Protein AF-A0A173XEU8-F1 (afdb_monomer)

Mean predicted aligned error: 5.67 Å

pLDDT: mean 90.61, std 9.76, range [37.31, 97.31]

Secondary structure (DSSP, 8-state):
-PPP---PPPTTT-HHHHHHHHHHHHHHHHHHHHHHHHHHHHHHHTT-SS--HHHHHHHHHHHHHHHH-TT----SS--HHHHHHHHHHTT-TTTTSS--HHHHHHHHHHHHHHHHHHHHHHHHHHH-STTSSSPPPPPPP--SS-------GGG----

Organism: NCBI:txid39488

Structure (mmCIF, N/CA/C/O backbone):
data_AF-A0A173XEU8-F1
#
_entry.id   AF-A0A173XEU8-F1
#
loop_
_atom_site.group_PDB
_atom_site.id
_atom_site.type_symbol
_atom_site.label_atom_id
_atom_site.label_alt_id
_atom_site.label_comp_id
_atom_site.label_asym_id
_atom_site.label_entity_id
_atom_site.label_seq_id
_atom_site.pdbx_PDB_ins_code
_atom_site.Cartn_x
_atom_site.Cartn_y
_atom_site.Cartn_z
_atom_site.occupancy
_atom_site.B_iso_or_equiv
_atom_site.auth_seq_id
_atom_site.auth_comp_id
_atom_site.auth_asym_id
_atom_site.auth_atom_id
_atom_site.pdbx_PDB_model_num
ATOM 1 N N . MET A 1 1 ? 9.023 25.147 -19.115 1.00 51.53 1 MET A N 1
ATOM 2 C CA . MET A 1 1 ? 8.255 23.950 -18.691 1.00 51.53 1 MET A CA 1
ATOM 3 C C . MET A 1 1 ? 8.500 22.839 -19.704 1.00 51.53 1 MET A C 1
ATOM 5 O O . MET A 1 1 ? 8.317 23.092 -20.887 1.00 51.53 1 MET A O 1
ATOM 9 N N . LYS A 1 2 ? 8.957 21.647 -19.294 1.00 62.78 2 LYS A N 1
ATOM 10 C CA . LYS A 1 2 ? 9.065 20.509 -20.226 1.00 62.78 2 LYS A CA 1
ATOM 11 C C . LYS A 1 2 ? 7.649 20.019 -20.554 1.00 62.78 2 LYS A C 1
ATOM 13 O O . LYS A 1 2 ? 6.884 19.755 -19.630 1.00 62.78 2 LYS A O 1
ATOM 18 N N . LYS A 1 3 ? 7.286 19.943 -21.838 1.00 75.31 3 LYS A N 1
ATOM 19 C CA . LYS A 1 3 ? 6.000 19.370 -22.267 1.00 75.31 3 LYS A CA 1
ATOM 20 C C . LYS A 1 3 ? 6.028 17.862 -22.010 1.00 75.31 3 LYS A C 1
ATOM 22 O O . LYS A 1 3 ? 6.974 17.194 -22.417 1.00 75.31 3 LYS A O 1
ATOM 27 N N . ALA A 1 4 ? 5.016 17.341 -21.320 1.00 80.62 4 ALA A N 1
ATOM 28 C CA . ALA A 1 4 ? 4.831 15.901 -21.188 1.00 80.62 4 ALA A CA 1
ATOM 29 C C . ALA A 1 4 ? 4.334 15.350 -22.531 1.00 80.62 4 ALA A C 1
ATOM 31 O O . ALA A 1 4 ? 3.324 15.825 -23.048 1.00 80.62 4 ALA A O 1
ATOM 32 N N . VAL A 1 5 ? 5.051 14.380 -23.095 1.00 82.94 5 VAL A N 1
ATOM 33 C CA . VAL A 1 5 ? 4.671 13.717 -24.347 1.00 82.94 5 VAL A CA 1
ATOM 34 C C . VAL A 1 5 ? 4.150 12.323 -23.998 1.00 82.94 5 VAL A C 1
ATOM 36 O O . VAL A 1 5 ? 4.921 11.519 -23.469 1.00 82.94 5 VAL A O 1
ATOM 39 N N . PRO A 1 6 ? 2.860 12.019 -24.229 1.00 84.38 6 PRO A N 1
ATOM 40 C CA . PRO A 1 6 ? 2.360 10.661 -24.085 1.00 84.38 6 PRO A CA 1
ATOM 41 C C . PRO A 1 6 ? 2.927 9.798 -25.217 1.00 84.38 6 PRO A C 1
ATOM 43 O O . PRO A 1 6 ? 2.881 10.182 -26.383 1.00 84.38 6 PRO A O 1
ATOM 46 N N . MET A 1 7 ? 3.459 8.629 -24.871 1.00 85.19 7 MET A N 1
ATOM 47 C CA . MET A 1 7 ? 4.011 7.672 -25.828 1.00 85.19 7 MET A CA 1
ATOM 48 C C . MET A 1 7 ? 3.386 6.302 -25.583 1.00 85.19 7 MET A C 1
ATOM 50 O O . MET A 1 7 ? 3.310 5.847 -24.441 1.00 85.19 7 MET A O 1
ATOM 54 N N . ILE A 1 8 ? 2.946 5.652 -26.658 1.00 86.62 8 ILE A N 1
ATOM 55 C CA . ILE A 1 8 ? 2.489 4.263 -26.633 1.00 86.62 8 ILE A CA 1
ATOM 56 C C . ILE A 1 8 ? 3.679 3.388 -27.016 1.00 86.62 8 ILE A C 1
ATOM 58 O O . ILE A 1 8 ? 4.279 3.576 -28.072 1.00 86.62 8 ILE A O 1
ATOM 62 N N . LEU A 1 9 ? 4.022 2.446 -26.143 1.00 84.00 9 LEU A N 1
ATOM 63 C CA . LEU A 1 9 ? 5.085 1.475 -26.372 1.00 84.00 9 LEU A CA 1
ATOM 64 C C . LEU A 1 9 ? 4.450 0.133 -26.736 1.00 84.00 9 LEU A C 1
ATOM 66 O O . LEU A 1 9 ? 3.628 -0.378 -25.974 1.00 84.00 9 LEU A O 1
ATOM 70 N N . SER A 1 10 ? 4.841 -0.440 -27.872 1.00 87.75 10 SER A N 1
ATOM 71 C CA . SER A 1 10 ? 4.541 -1.830 -28.224 1.00 87.75 10 SER A CA 1
ATOM 72 C C . SER A 1 10 ? 5.772 -2.708 -28.022 1.00 87.75 10 SER A C 1
ATOM 74 O O . SER A 1 10 ? 6.909 -2.230 -28.073 1.00 87.75 10 SER A O 1
ATOM 76 N N . GLU A 1 11 ? 5.538 -3.998 -27.795 1.00 89.31 11 GLU A N 1
ATOM 77 C CA . GLU A 1 11 ? 6.608 -4.988 -27.683 1.00 89.31 11 GLU A CA 1
ATOM 78 C C . GLU A 1 11 ? 7.438 -5.071 -28.971 1.00 89.31 11 GLU A C 1
ATOM 80 O O . GLU A 1 11 ? 8.667 -5.091 -28.903 1.00 89.31 11 GLU A O 1
ATOM 85 N N . ASP A 1 12 ? 6.773 -5.005 -30.127 1.00 87.88 12 ASP A N 1
ATOM 86 C CA . ASP A 1 12 ? 7.401 -5.104 -31.449 1.00 87.88 12 ASP A CA 1
ATOM 87 C C . ASP A 1 12 ? 8.369 -3.951 -31.735 1.00 87.88 12 ASP A C 1
ATOM 89 O O . ASP A 1 12 ? 9.440 -4.156 -32.302 1.00 87.88 12 ASP A O 1
ATOM 93 N N . ASN A 1 13 ? 8.021 -2.734 -31.301 1.00 86.31 13 ASN A N 1
ATOM 94 C CA . ASN A 1 13 ? 8.808 -1.538 -31.604 1.00 86.31 13 ASN A CA 1
ATOM 95 C C . ASN A 1 13 ? 9.856 -1.229 -30.525 1.00 86.31 13 ASN A C 1
ATOM 97 O O . ASN A 1 13 ? 10.879 -0.615 -30.818 1.00 86.31 13 ASN A O 1
ATOM 101 N N . PHE A 1 14 ? 9.616 -1.629 -29.269 1.00 89.56 14 PHE A N 1
ATOM 102 C CA . PHE A 1 14 ? 10.450 -1.239 -28.126 1.00 89.56 14 PHE A CA 1
ATOM 103 C C . PHE A 1 14 ? 10.644 -2.376 -27.116 1.00 89.56 14 PHE A C 1
ATOM 105 O O . PHE A 1 14 ? 10.458 -2.183 -25.913 1.00 89.56 14 PHE A O 1
ATOM 112 N N . LYS A 1 15 ? 11.062 -3.558 -27.584 1.00 90.50 15 LYS A N 1
ATOM 113 C CA . LYS A 1 15 ? 11.158 -4.795 -26.785 1.00 90.50 15 LYS A CA 1
ATOM 114 C C . LYS A 1 15 ? 11.794 -4.629 -25.397 1.00 90.50 15 LYS A C 1
ATOM 116 O O . LYS A 1 15 ? 11.232 -5.092 -24.408 1.00 90.50 15 LYS A O 1
ATOM 121 N N . GLN A 1 16 ? 12.939 -3.948 -25.292 1.00 89.69 16 GLN A N 1
ATOM 122 C CA . GLN A 1 16 ? 13.634 -3.774 -24.005 1.00 89.69 16 GLN A CA 1
ATOM 123 C C . GLN A 1 16 ? 12.855 -2.880 -23.029 1.00 89.69 16 GLN A C 1
ATOM 125 O O . GLN A 1 16 ? 12.683 -3.230 -21.861 1.00 89.69 16 GLN A O 1
ATOM 130 N N . ILE A 1 17 ? 12.349 -1.741 -23.512 1.00 89.12 17 ILE A N 1
ATOM 131 C CA . ILE A 1 17 ? 11.582 -0.793 -22.692 1.00 89.12 17 ILE A CA 1
ATOM 132 C C . ILE A 1 17 ? 10.241 -1.418 -22.300 1.00 89.12 17 ILE A C 1
ATOM 134 O O . ILE A 1 17 ? 9.804 -1.281 -21.157 1.00 89.12 17 ILE A O 1
ATOM 138 N N . PHE A 1 18 ? 9.614 -2.155 -23.219 1.00 90.88 18 PHE A N 1
ATOM 139 C CA . PHE A 1 18 ? 8.390 -2.895 -22.955 1.00 90.88 18 PHE A CA 1
ATOM 140 C C . PHE A 1 18 ? 8.603 -3.958 -21.874 1.00 90.88 18 PHE A C 1
ATOM 142 O O . PHE A 1 18 ? 7.862 -3.968 -20.894 1.00 90.88 18 PHE A O 1
ATOM 149 N N . ALA A 1 19 ? 9.644 -4.790 -21.980 1.00 92.00 19 ALA A N 1
ATOM 150 C CA . ALA A 1 19 ? 9.965 -5.802 -20.971 1.00 92.00 19 ALA A CA 1
ATOM 151 C C . ALA A 1 19 ? 10.258 -5.179 -19.593 1.00 92.00 19 ALA A C 1
ATOM 153 O O . ALA A 1 19 ? 9.783 -5.675 -18.567 1.00 92.00 19 ALA A O 1
ATOM 154 N N . PHE A 1 20 ? 10.984 -4.057 -19.559 1.00 91.38 20 PHE A N 1
ATOM 155 C CA . PHE A 1 20 ? 11.209 -3.277 -18.340 1.00 91.38 20 PHE A CA 1
ATOM 156 C C . PHE A 1 20 ? 9.892 -2.773 -17.732 1.00 91.38 20 PHE A C 1
ATOM 158 O O . PHE A 1 20 ? 9.650 -2.950 -16.534 1.00 91.38 20 PHE A O 1
ATOM 165 N N . ALA A 1 21 ? 9.026 -2.162 -18.546 1.00 91.81 21 ALA A N 1
ATOM 166 C CA . ALA A 1 21 ? 7.748 -1.622 -18.099 1.00 91.81 21 ALA A CA 1
ATOM 167 C C . ALA A 1 21 ? 6.797 -2.727 -17.623 1.00 91.81 21 ALA A C 1
ATOM 169 O O . ALA A 1 21 ? 6.161 -2.586 -16.577 1.00 91.81 21 ALA A O 1
ATOM 170 N N . ASP A 1 22 ? 6.742 -3.847 -18.345 1.00 92.81 22 ASP A N 1
ATOM 171 C CA . ASP A 1 22 ? 5.951 -5.020 -17.992 1.00 92.81 22 ASP A CA 1
ATOM 172 C C . ASP A 1 22 ? 6.389 -5.577 -16.635 1.00 92.81 22 ASP A C 1
ATOM 174 O O . ASP A 1 22 ? 5.580 -5.612 -15.702 1.00 92.81 22 ASP A O 1
ATOM 178 N N . ARG A 1 23 ? 7.682 -5.889 -16.474 1.00 94.12 23 ARG A N 1
ATOM 179 C CA . ARG A 1 23 ? 8.238 -6.412 -15.220 1.00 94.12 23 ARG A CA 1
ATOM 180 C C . ARG A 1 23 ? 7.962 -5.478 -14.044 1.00 94.12 23 ARG A C 1
ATOM 182 O O . ARG A 1 23 ? 7.397 -5.908 -13.038 1.00 94.12 23 ARG A O 1
ATOM 189 N N . ASN A 1 24 ? 8.312 -4.198 -14.165 1.00 94.25 24 ASN A N 1
ATOM 190 C CA . ASN A 1 24 ? 8.148 -3.244 -13.068 1.00 94.25 24 ASN A CA 1
ATOM 191 C C . ASN A 1 24 ? 6.680 -2.975 -12.734 1.00 94.25 24 ASN A C 1
ATOM 193 O O . ASN A 1 24 ? 6.344 -2.826 -11.561 1.00 94.25 24 ASN A O 1
ATOM 197 N N . SER A 1 25 ? 5.781 -2.978 -13.721 1.00 94.69 25 SER A N 1
ATOM 198 C CA . SER A 1 25 ? 4.347 -2.800 -13.464 1.00 94.69 25 SER A CA 1
ATOM 199 C C . SER A 1 25 ? 3.738 -3.960 -12.665 1.00 94.69 25 SER A C 1
ATOM 201 O O . SER A 1 25 ? 2.867 -3.729 -11.819 1.00 94.69 25 SER A O 1
ATOM 203 N N . ARG A 1 26 ? 4.222 -5.194 -12.876 1.00 95.69 26 ARG A N 1
ATOM 204 C CA . ARG A 1 26 ? 3.826 -6.377 -12.094 1.00 95.69 26 ARG A CA 1
ATOM 205 C C . ARG A 1 26 ? 4.383 -6.313 -10.673 1.00 95.69 26 ARG A C 1
ATOM 207 O O . ARG A 1 26 ? 3.635 -6.499 -9.717 1.00 95.69 26 ARG A O 1
ATOM 214 N N . LEU A 1 27 ? 5.663 -5.970 -10.514 1.00 96.06 27 LEU A N 1
ATOM 215 C CA . LEU A 1 27 ? 6.272 -5.791 -9.189 1.00 96.06 27 LEU A CA 1
ATOM 216 C C . LEU A 1 27 ? 5.584 -4.667 -8.396 1.00 96.06 27 LEU A C 1
ATOM 218 O O . LEU A 1 27 ? 5.268 -4.827 -7.218 1.00 96.06 27 LEU A O 1
ATOM 222 N N . ALA A 1 28 ? 5.259 -3.554 -9.057 1.00 95.81 28 ALA A N 1
ATOM 223 C CA . ALA A 1 28 ? 4.528 -2.442 -8.458 1.00 95.81 28 ALA A CA 1
ATOM 224 C C . ALA A 1 28 ? 3.123 -2.848 -7.983 1.00 95.81 28 ALA A C 1
ATOM 226 O O . ALA A 1 28 ? 2.672 -2.381 -6.934 1.00 95.81 28 ALA A O 1
ATOM 227 N N . LYS A 1 29 ? 2.424 -3.729 -8.716 1.00 95.56 29 LYS A N 1
ATOM 228 C CA . LYS A 1 29 ? 1.146 -4.313 -8.271 1.00 95.56 29 LYS A CA 1
ATOM 229 C C . LYS A 1 29 ? 1.331 -5.092 -6.969 1.00 95.56 29 LYS A C 1
ATOM 231 O O . LYS A 1 29 ? 0.566 -4.867 -6.029 1.00 95.56 29 LYS A O 1
ATOM 236 N N . LEU A 1 30 ? 2.311 -5.995 -6.923 1.00 96.38 30 LEU A N 1
ATOM 237 C CA . LEU A 1 30 ? 2.571 -6.838 -5.752 1.00 96.38 30 LEU A CA 1
ATOM 238 C C . LEU A 1 30 ? 2.879 -5.981 -4.524 1.00 96.38 30 LEU A C 1
ATOM 240 O O . LEU A 1 30 ? 2.175 -6.079 -3.518 1.00 96.38 30 LEU A O 1
ATOM 244 N N . LEU A 1 31 ? 3.813 -5.035 -4.655 1.00 97.25 31 LEU A N 1
ATOM 245 C CA . LEU A 1 31 ? 4.174 -4.126 -3.571 1.00 97.25 31 LEU A CA 1
ATOM 246 C C . LEU A 1 31 ? 2.997 -3.254 -3.116 1.00 97.25 31 LEU A C 1
ATOM 248 O O . LEU A 1 31 ? 2.789 -3.067 -1.917 1.00 97.25 31 LEU A O 1
ATOM 252 N N . TYR A 1 32 ? 2.181 -2.745 -4.042 1.00 97.31 32 TYR A N 1
ATOM 253 C CA . TYR A 1 32 ? 0.987 -1.984 -3.676 1.00 97.31 32 TYR A CA 1
ATOM 254 C C . TYR A 1 32 ? 0.005 -2.824 -2.852 1.00 97.31 32 TYR A C 1
ATOM 256 O O . TYR A 1 32 ? -0.511 -2.355 -1.838 1.00 97.31 32 TYR A O 1
ATOM 264 N N . ASN A 1 33 ? -0.247 -4.067 -3.267 1.00 97.00 33 ASN A N 1
ATOM 265 C CA . ASN A 1 33 ? -1.150 -4.967 -2.555 1.00 97.00 33 ASN A CA 1
ATOM 266 C C . ASN A 1 33 ? -0.588 -5.358 -1.182 1.00 97.00 33 ASN A C 1
ATOM 268 O O . ASN A 1 33 ? -1.337 -5.354 -0.205 1.00 97.00 33 ASN A O 1
ATOM 272 N N . ALA A 1 34 ? 0.719 -5.606 -1.088 1.00 96.94 34 ALA A N 1
ATOM 273 C CA . ALA A 1 34 ? 1.422 -5.892 0.158 1.00 96.94 34 ALA A CA 1
ATOM 274 C C . ALA A 1 34 ? 1.378 -4.706 1.139 1.00 96.94 34 ALA A C 1
ATOM 276 O O . ALA A 1 34 ? 1.131 -4.888 2.337 1.00 96.94 34 ALA A O 1
ATOM 277 N N . ALA A 1 35 ? 1.566 -3.482 0.639 1.00 97.19 35 ALA A N 1
ATOM 278 C CA . ALA A 1 35 ? 1.431 -2.253 1.414 1.00 97.19 35 ALA A CA 1
ATOM 279 C C . ALA A 1 35 ? -0.017 -2.057 1.890 1.00 97.19 35 ALA A C 1
ATOM 281 O O . ALA A 1 35 ? -0.268 -1.862 3.080 1.00 97.19 35 ALA A O 1
ATOM 282 N N . LEU A 1 36 ? -0.988 -2.171 0.978 1.00 97.19 36 LEU A N 1
ATOM 283 C CA . LEU A 1 36 ? -2.404 -2.000 1.293 1.00 97.19 36 LEU A CA 1
ATOM 284 C C . LEU A 1 36 ? -2.914 -3.068 2.269 1.00 97.19 36 LEU A C 1
ATOM 286 O O . LEU A 1 36 ? -3.747 -2.765 3.121 1.00 97.19 36 LEU A O 1
ATOM 290 N N . PHE A 1 37 ? -2.408 -4.299 2.184 1.00 97.19 37 PHE A N 1
ATOM 291 C CA . PHE A 1 37 ? -2.717 -5.362 3.136 1.00 97.19 37 PHE A CA 1
ATOM 292 C C . PHE A 1 37 ? -2.358 -4.936 4.559 1.00 97.19 37 PHE A C 1
ATOM 294 O O . PHE A 1 37 ? -3.236 -4.921 5.418 1.00 97.19 37 PHE A O 1
ATOM 301 N N . ARG A 1 38 ? -1.123 -4.478 4.785 1.00 97.25 38 ARG A N 1
ATOM 302 C CA . ARG A 1 38 ? -0.660 -4.009 6.102 1.00 97.25 38 ARG A CA 1
ATOM 303 C C . ARG A 1 38 ? -1.475 -2.829 6.610 1.00 97.25 38 ARG A C 1
ATOM 305 O O . ARG A 1 38 ? -1.919 -2.843 7.755 1.00 97.25 38 ARG A O 1
ATOM 312 N N . ILE A 1 39 ? -1.744 -1.844 5.748 1.00 96.69 39 ILE A N 1
ATOM 313 C CA . ILE A 1 39 ? -2.590 -0.694 6.101 1.00 96.69 39 ILE A CA 1
ATOM 314 C C . ILE A 1 39 ? -3.965 -1.169 6.593 1.00 96.69 39 ILE A C 1
ATOM 316 O O . ILE A 1 39 ? -4.442 -0.703 7.628 1.00 96.69 39 ILE A O 1
ATOM 320 N N . ARG A 1 40 ? -4.592 -2.113 5.879 1.00 95.81 40 ARG A N 1
ATOM 321 C CA . ARG A 1 40 ? -5.914 -2.641 6.232 1.00 95.81 40 ARG A CA 1
ATOM 322 C C . ARG A 1 40 ? -5.891 -3.415 7.547 1.00 95.81 40 ARG A C 1
ATOM 324 O O . ARG A 1 40 ? -6.718 -3.105 8.396 1.00 95.81 40 ARG A O 1
ATOM 331 N N . GLN A 1 41 ? -4.947 -4.344 7.729 1.00 96.06 41 GLN A N 1
ATOM 332 C CA . GLN A 1 41 ? -4.860 -5.157 8.951 1.00 96.06 41 GLN A CA 1
ATOM 333 C C . GLN A 1 41 ? -4.649 -4.296 10.200 1.00 96.06 41 GLN A C 1
ATOM 335 O O . GLN A 1 41 ? -5.296 -4.508 11.223 1.00 96.06 41 GLN A O 1
ATOM 340 N N . VAL A 1 42 ? -3.802 -3.267 10.114 1.00 95.25 42 VAL A N 1
ATOM 341 C CA . VAL 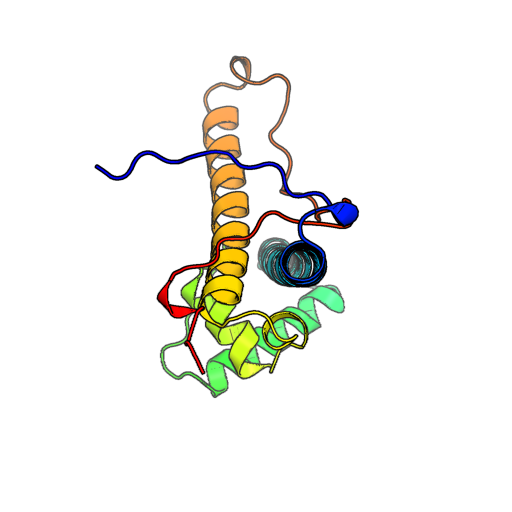A 1 42 ? -3.620 -2.321 11.225 1.00 95.25 42 VAL A CA 1
ATOM 342 C C . VAL A 1 42 ? -4.891 -1.537 11.494 1.00 95.25 42 VAL A C 1
ATOM 344 O O . VAL A 1 42 ? -5.296 -1.401 12.645 1.00 95.25 42 VAL A O 1
ATOM 347 N N . PHE A 1 43 ? -5.544 -1.031 10.449 1.00 95.12 43 PHE A N 1
ATOM 348 C CA . PHE A 1 43 ? -6.735 -0.206 10.609 1.00 95.12 43 PHE A CA 1
ATOM 349 C C . PHE A 1 43 ? -7.918 -0.968 11.226 1.00 95.12 43 PHE A C 1
ATOM 351 O O . PHE A 1 43 ? -8.637 -0.400 12.059 1.00 95.12 43 PHE A O 1
ATOM 358 N N . THR A 1 44 ? -8.126 -2.227 10.820 1.00 93.81 44 THR A N 1
ATOM 359 C CA . THR A 1 44 ? -9.202 -3.094 11.326 1.00 93.81 44 THR A CA 1
ATOM 360 C C . THR A 1 44 ? -8.861 -3.726 12.667 1.00 93.81 44 THR A C 1
ATOM 362 O O . THR A 1 44 ? -9.745 -3.841 13.509 1.00 93.81 44 THR A O 1
ATOM 365 N N . GLY A 1 45 ? -7.595 -4.085 12.885 1.00 93.19 45 GLY A N 1
ATOM 366 C CA . GLY A 1 45 ? -7.120 -4.743 14.099 1.00 93.19 45 GLY A CA 1
ATOM 367 C C . GLY A 1 45 ? -6.735 -3.797 15.239 1.00 93.19 45 GLY A C 1
ATOM 368 O O . GLY A 1 45 ? -6.350 -4.273 16.304 1.00 93.19 45 GLY A O 1
ATOM 369 N N . TRP A 1 46 ? -6.803 -2.472 15.051 1.00 93.88 46 TRP A N 1
ATOM 370 C CA . TRP A 1 46 ? -6.313 -1.506 16.050 1.00 93.88 46 TRP A CA 1
ATOM 371 C C . TRP A 1 46 ? -7.019 -1.622 17.407 1.00 93.88 46 TRP A C 1
ATOM 373 O O . TRP A 1 46 ? -6.344 -1.727 18.424 1.00 93.88 46 TRP A O 1
ATOM 383 N N . ASN A 1 47 ? -8.355 -1.656 17.404 1.00 90.88 47 ASN A N 1
ATOM 384 C CA . ASN A 1 47 ? -9.199 -1.663 18.610 1.00 90.88 47 ASN A CA 1
ATOM 385 C C . ASN A 1 47 ? -9.858 -3.027 18.879 1.00 90.88 47 ASN A C 1
ATOM 387 O O . ASN A 1 47 ? -10.865 -3.084 19.575 1.00 90.88 47 ASN A O 1
ATOM 391 N N . LYS A 1 48 ? -9.368 -4.108 18.267 1.00 90.94 48 LYS A N 1
ATOM 392 C CA . LYS A 1 48 ? -9.920 -5.442 18.519 1.00 90.94 48 LYS A CA 1
ATOM 393 C C . LYS A 1 48 ? -9.325 -6.026 19.795 1.00 90.94 48 LYS A C 1
ATOM 395 O O . LYS A 1 48 ? -8.106 -5.973 19.957 1.00 90.94 48 LYS A O 1
ATOM 400 N N . GLU A 1 49 ? -10.180 -6.608 20.630 1.00 87.38 49 GLU A N 1
ATOM 401 C CA . GLU A 1 49 ? -9.772 -7.424 21.781 1.00 87.38 49 GLU A CA 1
ATOM 402 C C . GLU A 1 49 ? -9.034 -8.671 21.289 1.00 87.38 49 GLU A C 1
ATOM 404 O O . GLU A 1 49 ? -7.867 -8.879 21.615 1.00 87.38 49 GLU A O 1
ATOM 409 N N . GLU A 1 50 ? -9.663 -9.414 20.375 1.00 91.75 50 GLU A N 1
ATOM 410 C CA . GLU A 1 50 ? -9.051 -10.556 19.704 1.00 91.75 50 GLU A CA 1
ATOM 411 C C . GLU A 1 50 ? -8.754 -10.251 18.234 1.00 91.75 50 GLU A C 1
ATOM 413 O O . GLU A 1 50 ? -9.632 -9.962 17.414 1.00 91.75 50 GLU A O 1
ATOM 418 N N . ARG A 1 51 ? -7.466 -10.303 17.893 1.00 92.69 51 ARG A N 1
ATOM 419 C CA . ARG A 1 51 ? -6.977 -10.140 16.522 1.00 92.69 51 ARG A CA 1
ATOM 420 C C . ARG A 1 51 ? -6.970 -11.481 15.801 1.00 92.69 51 ARG A C 1
ATOM 422 O O . ARG A 1 51 ? -6.589 -12.497 16.376 1.00 92.69 51 ARG A O 1
ATOM 429 N N . THR A 1 52 ? -7.300 -11.454 14.516 1.00 95.12 52 THR A N 1
ATOM 430 C CA . THR A 1 52 ? -7.072 -12.604 13.626 1.00 95.12 52 THR A CA 1
ATOM 431 C C . THR A 1 52 ? -5.573 -12.874 13.465 1.00 95.12 52 THR A C 1
ATOM 433 O O . THR A 1 52 ? -4.752 -11.988 13.709 1.00 95.12 52 THR A O 1
ATOM 436 N N . ASP A 1 53 ? -5.190 -14.062 13.002 1.00 95.75 53 ASP A N 1
ATOM 437 C CA . ASP A 1 53 ? -3.770 -14.419 12.853 1.00 95.75 53 ASP A CA 1
ATOM 438 C C . ASP A 1 53 ? -3.031 -13.521 11.852 1.00 95.75 53 ASP A C 1
ATOM 440 O O . ASP A 1 53 ? -1.889 -13.123 12.086 1.00 95.75 53 ASP A O 1
ATOM 444 N N . LEU A 1 54 ? -3.715 -13.097 10.784 1.00 95.06 54 LEU A N 1
ATOM 445 C CA . LEU A 1 54 ? -3.182 -12.130 9.820 1.00 95.06 54 LEU A CA 1
ATOM 446 C C . LEU A 1 54 ? -2.943 -10.756 10.456 1.00 95.06 54 LEU A C 1
ATOM 448 O O . LEU A 1 54 ? -1.939 -10.104 10.172 1.00 95.06 54 LEU A O 1
ATOM 452 N N . GLU A 1 55 ? -3.850 -10.309 11.325 1.00 94.81 55 GLU A N 1
ATOM 453 C CA . GLU A 1 55 ? -3.667 -9.069 12.077 1.00 94.81 55 GLU A CA 1
ATOM 454 C C . GLU A 1 55 ? -2.499 -9.224 13.057 1.00 94.81 55 GLU A C 1
ATOM 456 O O . GLU A 1 55 ? -1.594 -8.394 13.040 1.00 94.81 55 GLU A O 1
ATOM 461 N N . LYS A 1 56 ? -2.448 -10.307 13.846 1.00 95.31 56 LYS A N 1
ATOM 462 C CA . LYS A 1 56 ? -1.334 -10.592 14.769 1.00 95.31 56 LYS A CA 1
ATOM 463 C C . LYS A 1 56 ? 0.018 -10.566 14.054 1.00 95.31 56 LYS A C 1
ATOM 465 O O . LYS A 1 56 ? 0.933 -9.909 14.542 1.00 95.31 56 LYS A O 1
ATOM 470 N N . SER A 1 57 ? 0.120 -11.193 12.881 1.00 96.00 57 SER A N 1
ATOM 471 C CA . SER A 1 57 ? 1.334 -11.188 12.057 1.00 96.00 57 SER A CA 1
ATOM 472 C C . SER A 1 57 ? 1.771 -9.766 11.682 1.00 96.00 57 SER A C 1
ATOM 474 O O . SER A 1 57 ? 2.915 -9.389 11.925 1.00 96.00 57 SER A O 1
ATOM 476 N N . VAL A 1 58 ? 0.855 -8.920 11.196 1.00 96.12 58 VAL A N 1
ATOM 477 C CA . VAL A 1 58 ? 1.185 -7.523 10.855 1.00 96.12 58 VAL A CA 1
ATOM 478 C C . VAL A 1 58 ? 1.542 -6.696 12.097 1.00 96.12 58 VAL A C 1
ATOM 480 O O . VAL A 1 58 ? 2.426 -5.843 12.038 1.00 96.12 58 VAL A O 1
ATOM 483 N N . PHE A 1 59 ? 0.898 -6.928 13.242 1.00 95.50 59 PHE A N 1
ATOM 484 C CA . PHE A 1 59 ? 1.270 -6.250 14.489 1.00 95.50 59 PHE A CA 1
ATOM 485 C C . PHE A 1 59 ? 2.639 -6.710 15.019 1.00 95.50 59 PHE A C 1
ATOM 487 O O . PHE A 1 59 ? 3.374 -5.882 15.559 1.00 95.50 59 PHE A O 1
ATOM 494 N N . ALA A 1 60 ? 3.024 -7.971 14.803 1.00 95.94 60 ALA A N 1
ATOM 495 C CA . ALA A 1 60 ? 4.373 -8.458 15.087 1.00 95.94 60 ALA A CA 1
ATOM 496 C C . ALA A 1 60 ? 5.422 -7.786 14.181 1.00 95.94 60 ALA A C 1
ATOM 498 O O . ALA A 1 60 ? 6.456 -7.343 14.679 1.00 95.94 60 ALA A O 1
ATOM 499 N N . GLU A 1 61 ? 5.125 -7.583 12.888 1.00 96.25 61 GLU A N 1
ATOM 500 C CA . GLU A 1 61 ? 6.003 -6.813 11.988 1.00 96.25 61 GLU A CA 1
ATOM 501 C C . GLU A 1 61 ? 6.248 -5.382 12.514 1.00 96.25 61 GLU A C 1
ATOM 503 O O . GLU A 1 61 ? 7.359 -4.846 12.455 1.00 96.25 61 GLU A O 1
ATOM 508 N N . ILE A 1 62 ? 5.209 -4.740 13.055 1.00 95.00 62 ILE A N 1
ATOM 509 C CA . ILE A 1 62 ? 5.301 -3.396 13.646 1.00 95.00 62 ILE A CA 1
ATOM 510 C C . ILE A 1 62 ? 6.143 -3.409 14.921 1.00 95.00 62 ILE A C 1
ATOM 512 O O . ILE A 1 62 ? 6.871 -2.450 15.174 1.00 95.00 62 ILE A O 1
ATOM 516 N N . GLN A 1 63 ? 6.048 -4.472 15.718 1.00 93.88 63 GLN A N 1
ATOM 517 C CA . GLN A 1 63 ? 6.846 -4.633 16.928 1.00 93.88 63 GLN A CA 1
ATOM 518 C C . GLN A 1 63 ? 8.337 -4.789 16.595 1.00 93.88 63 GLN A C 1
ATOM 520 O O . GLN A 1 63 ? 9.153 -4.043 17.132 1.00 93.88 63 GLN A O 1
ATOM 525 N N . CYS A 1 64 ? 8.678 -5.613 15.602 1.00 94.50 64 CYS A N 1
ATOM 526 C CA . CYS A 1 64 ? 10.045 -5.705 15.080 1.00 94.50 64 CYS A CA 1
ATOM 527 C C . CYS A 1 64 ? 10.568 -4.337 14.589 1.00 94.50 64 CYS A C 1
ATOM 529 O O . CYS A 1 64 ? 11.706 -3.939 14.856 1.00 94.50 64 CYS A O 1
ATOM 531 N N . ALA A 1 65 ? 9.714 -3.547 13.927 1.00 94.19 65 ALA A N 1
ATOM 532 C CA . ALA A 1 65 ? 10.077 -2.200 13.489 1.00 94.19 65 ALA A CA 1
ATOM 533 C C . ALA A 1 65 ? 10.322 -1.224 14.657 1.00 94.19 65 ALA A C 1
ATOM 535 O O . ALA A 1 65 ? 11.195 -0.364 14.546 1.00 94.19 65 ALA A O 1
ATOM 536 N N . LYS A 1 66 ? 9.590 -1.352 15.772 1.00 94.12 66 LYS A N 1
ATOM 537 C CA . LYS A 1 66 ? 9.829 -0.565 16.997 1.00 94.12 66 LYS A CA 1
ATOM 538 C C . LYS A 1 66 ? 11.170 -0.894 17.639 1.00 94.12 66 LYS A C 1
ATOM 540 O O . LYS A 1 66 ? 11.868 0.013 18.077 1.00 94.12 66 LYS A O 1
ATOM 545 N N . GLU A 1 67 ? 11.526 -2.171 17.672 1.00 93.25 67 GLU A N 1
ATOM 546 C CA . GLU A 1 67 ? 12.80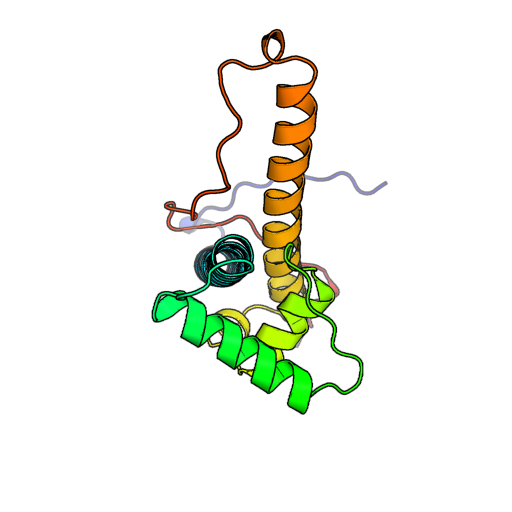9 -2.635 18.212 1.00 93.25 67 GLU A CA 1
ATOM 547 C C . GLU A 1 67 ? 13.982 -2.160 17.348 1.00 93.25 67 GLU A C 1
ATOM 549 O O . GLU A 1 67 ? 15.022 -1.759 17.867 1.00 93.25 67 GLU A O 1
ATOM 554 N N . THR A 1 68 ? 13.784 -2.112 16.028 1.00 94.25 68 THR A N 1
ATOM 555 C CA . THR A 1 68 ? 14.794 -1.633 15.073 1.00 94.25 68 THR A CA 1
ATOM 556 C C . THR A 1 68 ? 14.969 -0.108 15.113 1.00 94.25 68 THR A C 1
ATOM 558 O O . THR A 1 68 ? 16.084 0.399 14.994 1.00 94.25 68 THR A O 1
ATOM 561 N N . TYR A 1 69 ? 13.879 0.651 15.264 1.00 92.50 69 TYR A N 1
ATOM 562 C CA . TYR A 1 69 ? 13.879 2.114 15.172 1.00 92.50 69 TYR A CA 1
ATOM 563 C C . TYR A 1 69 ? 13.328 2.750 16.456 1.00 92.50 69 TYR A C 1
ATOM 565 O O . TYR A 1 69 ? 12.115 2.824 16.651 1.00 92.50 69 TYR A O 1
ATOM 573 N N . LYS A 1 70 ? 14.212 3.308 17.294 1.00 85.38 70 LYS A N 1
ATOM 574 C CA . LYS A 1 70 ? 13.848 3.903 18.597 1.00 85.38 70 LYS A CA 1
ATOM 575 C C . LYS A 1 70 ? 12.818 5.046 18.515 1.00 85.38 70 LYS A C 1
ATOM 577 O O . LYS A 1 70 ? 12.054 5.239 19.451 1.00 85.38 70 LYS A O 1
ATOM 582 N N . ASP A 1 71 ? 12.768 5.791 17.405 1.00 89.44 71 ASP A N 1
ATOM 583 C CA . ASP A 1 71 ? 11.808 6.886 17.157 1.00 89.44 71 ASP A CA 1
ATOM 584 C C . ASP A 1 71 ? 10.538 6.427 16.407 1.00 89.44 71 ASP A C 1
ATOM 586 O O . ASP A 1 71 ? 9.793 7.240 15.848 1.00 89.44 71 ASP A O 1
ATOM 590 N N . PHE A 1 72 ? 10.297 5.117 16.309 1.00 91.75 72 PHE A N 1
ATOM 591 C CA . PHE A 1 72 ? 9.170 4.588 15.554 1.00 91.75 72 PHE A CA 1
ATOM 592 C C . PHE A 1 72 ? 7.843 4.811 16.273 1.00 91.75 72 PHE A C 1
ATOM 594 O O . PHE A 1 72 ? 7.615 4.374 17.398 1.00 91.75 72 PHE A O 1
ATOM 601 N N . THR A 1 73 ? 6.908 5.419 15.550 1.00 89.12 73 THR A N 1
ATOM 602 C CA . THR A 1 73 ? 5.522 5.560 15.984 1.00 89.12 73 THR A CA 1
ATOM 603 C C . THR A 1 73 ? 4.592 5.043 14.897 1.00 89.12 73 THR A C 1
ATOM 605 O O . THR A 1 73 ? 4.730 5.372 13.717 1.00 89.12 73 THR A O 1
ATOM 608 N N . CYS A 1 74 ? 3.618 4.231 15.301 1.00 89.69 74 CYS A N 1
ATOM 609 C CA . CYS A 1 74 ? 2.539 3.772 14.437 1.00 89.69 74 CYS A CA 1
ATOM 610 C C . CYS A 1 74 ? 1.200 4.207 15.034 1.00 89.69 74 CYS A C 1
ATOM 612 O O . CYS A 1 74 ? 1.046 4.291 16.252 1.00 89.69 74 CYS A O 1
ATOM 614 N N . ARG A 1 75 ? 0.246 4.528 14.163 1.00 91.62 75 ARG A N 1
ATOM 615 C CA . ARG A 1 75 ? -1.120 4.936 14.509 1.00 91.62 75 ARG A CA 1
ATOM 616 C C . ARG A 1 75 ? -2.093 4.051 13.737 1.00 91.62 75 ARG A C 1
ATOM 618 O O . ARG A 1 75 ? -1.711 3.459 12.730 1.00 91.62 75 ARG A O 1
ATOM 625 N N . ARG A 1 76 ? -3.370 4.068 14.135 1.00 92.81 76 ARG A N 1
ATOM 626 C CA . ARG A 1 76 ? -4.457 3.341 13.452 1.00 92.81 76 ARG A CA 1
ATOM 627 C C . ARG A 1 76 ? -4.462 3.526 11.934 1.00 92.81 76 ARG A C 1
ATOM 629 O O . ARG A 1 76 ? -4.734 2.587 11.196 1.00 92.81 76 ARG A O 1
ATOM 636 N N . VAL A 1 77 ? -4.182 4.743 11.472 1.00 92.38 77 VAL A N 1
ATOM 637 C CA . VAL A 1 77 ? -3.953 5.025 10.054 1.00 92.38 77 VAL A CA 1
ATOM 638 C C . VAL A 1 77 ? -2.450 5.034 9.816 1.00 92.38 77 VAL A C 1
ATOM 640 O O . VAL A 1 77 ? -1.751 5.937 10.285 1.00 92.38 77 VAL A O 1
ATOM 643 N N . PHE A 1 78 ? -1.966 4.032 9.084 1.00 89.06 78 PHE A N 1
ATOM 644 C CA . PHE A 1 78 ? -0.548 3.877 8.775 1.00 89.06 78 PHE A CA 1
ATOM 645 C C . PHE A 1 78 ? -0.019 5.113 8.028 1.00 89.06 78 PHE A C 1
ATOM 647 O O . PHE A 1 78 ? -0.550 5.514 6.989 1.00 89.06 78 PHE A O 1
ATOM 654 N N . SER A 1 79 ? 1.036 5.737 8.554 1.00 93.44 79 SER A N 1
ATOM 655 C CA . SER A 1 79 ? 1.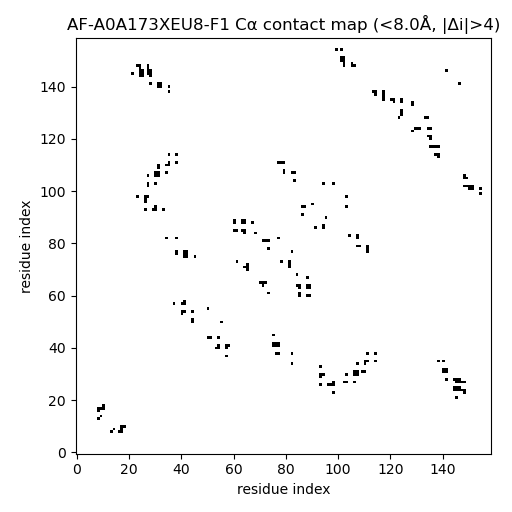742 6.808 7.846 1.00 93.44 79 SER A CA 1
ATOM 656 C C . SER A 1 79 ? 2.731 6.216 6.840 1.00 93.44 79 SER A C 1
ATOM 658 O O . SER A 1 79 ? 3.213 5.103 7.029 1.00 93.44 79 SER A O 1
ATOM 660 N N . TYR A 1 80 ? 3.087 6.975 5.798 1.00 94.31 80 TYR A N 1
ATOM 661 C CA . TYR A 1 80 ? 4.128 6.560 4.850 1.00 94.31 80 TYR A CA 1
ATOM 662 C C . TYR A 1 80 ? 5.442 6.207 5.564 1.00 94.31 80 TYR A C 1
ATOM 664 O O . TYR A 1 80 ? 5.984 5.131 5.340 1.00 94.31 80 TYR A O 1
ATOM 672 N N . LYS A 1 81 ? 5.910 7.076 6.475 1.00 94.38 81 LYS A N 1
ATOM 673 C CA . LYS A 1 81 ? 7.164 6.877 7.221 1.00 94.38 81 LYS A CA 1
ATOM 674 C C . LYS A 1 81 ? 7.124 5.606 8.071 1.00 94.38 81 LYS A C 1
ATOM 676 O O . LYS A 1 81 ? 8.102 4.868 8.099 1.00 94.38 81 LYS A O 1
ATOM 681 N N . ALA A 1 82 ? 6.009 5.351 8.754 1.00 95.12 82 ALA A N 1
ATOM 682 C CA . ALA A 1 82 ? 5.863 4.127 9.528 1.00 95.12 82 ALA A CA 1
ATOM 683 C C . ALA A 1 82 ? 5.861 2.905 8.598 1.00 95.12 82 ALA A C 1
ATOM 685 O O . ALA A 1 82 ? 6.549 1.934 8.885 1.00 95.12 82 ALA A O 1
ATOM 686 N N . LEU A 1 83 ? 5.113 2.947 7.488 1.00 96.19 83 LEU A N 1
ATOM 687 C CA . LEU A 1 83 ? 4.946 1.791 6.602 1.00 96.19 83 LEU A CA 1
ATOM 688 C C . LEU A 1 83 ? 6.255 1.410 5.914 1.00 96.19 83 LEU A C 1
ATOM 690 O O . LEU A 1 83 ? 6.616 0.240 5.911 1.00 96.19 83 LEU A O 1
ATOM 694 N N . ASP A 1 84 ? 6.989 2.396 5.394 1.00 95.62 84 ASP A N 1
ATOM 695 C CA . ASP A 1 84 ? 8.318 2.191 4.807 1.00 95.62 84 ASP A CA 1
ATOM 696 C C . ASP A 1 84 ? 9.283 1.562 5.829 1.00 95.62 84 ASP A C 1
ATOM 698 O O . ASP A 1 84 ? 9.916 0.551 5.532 1.00 95.62 84 ASP A O 1
ATOM 702 N N . ARG A 1 85 ? 9.319 2.067 7.070 1.00 95.25 85 ARG A N 1
ATOM 703 C CA . ARG A 1 85 ? 10.147 1.483 8.139 1.00 95.25 85 ARG A CA 1
ATOM 704 C C . ARG A 1 85 ? 9.736 0.059 8.503 1.00 95.25 85 ARG A C 1
ATOM 706 O O . ARG A 1 85 ? 10.609 -0.784 8.677 1.00 95.25 85 ARG A O 1
ATOM 713 N N . THR A 1 86 ? 8.438 -0.233 8.585 1.00 96.44 86 THR A N 1
ATOM 714 C CA . THR A 1 86 ? 7.953 -1.596 8.843 1.00 96.44 86 THR A CA 1
ATOM 715 C C . THR A 1 86 ? 8.360 -2.551 7.724 1.00 96.44 86 THR A C 1
ATOM 717 O O . THR A 1 86 ? 8.881 -3.625 8.010 1.00 96.44 86 THR A O 1
ATOM 720 N N . LEU A 1 87 ? 8.210 -2.154 6.458 1.00 96.25 87 LEU A N 1
ATOM 721 C CA . LEU A 1 87 ? 8.616 -2.980 5.317 1.00 96.25 87 LEU A CA 1
ATOM 722 C C . LEU A 1 87 ? 10.131 -3.236 5.298 1.00 96.25 87 LEU A C 1
ATOM 724 O O . LEU A 1 87 ? 10.553 -4.358 5.021 1.00 96.25 87 LEU A O 1
ATOM 728 N N . ARG A 1 88 ? 10.944 -2.227 5.635 1.00 95.38 88 ARG A N 1
ATOM 729 C CA . ARG A 1 88 ? 12.408 -2.356 5.709 1.00 95.38 88 ARG A CA 1
ATOM 730 C C . ARG A 1 88 ? 12.871 -3.243 6.860 1.00 95.38 88 ARG A C 1
ATOM 732 O O . ARG A 1 88 ? 13.670 -4.141 6.616 1.00 95.38 88 ARG A O 1
ATOM 739 N N . ALA A 1 89 ? 12.368 -3.017 8.077 1.00 95.31 89 ALA A N 1
ATOM 740 C CA . ALA A 1 89 ? 12.749 -3.798 9.260 1.00 95.31 89 ALA A CA 1
ATOM 741 C C . ALA A 1 89 ? 12.476 -5.295 9.064 1.00 95.31 89 ALA A C 1
ATOM 743 O O . ALA A 1 89 ? 13.298 -6.132 9.417 1.00 95.31 89 ALA A O 1
ATOM 744 N N . ASN A 1 90 ? 11.358 -5.620 8.411 1.00 95.62 90 ASN A N 1
ATOM 745 C CA . ASN A 1 90 ? 10.934 -6.998 8.174 1.00 95.62 90 ASN A CA 1
ATOM 746 C C . ASN A 1 90 ? 11.430 -7.574 6.839 1.00 95.62 90 ASN A C 1
ATOM 748 O O . ASN A 1 90 ? 10.983 -8.646 6.444 1.00 95.62 90 ASN A O 1
ATOM 752 N N . LYS A 1 91 ? 12.315 -6.865 6.118 1.00 94.62 91 LYS A N 1
ATOM 753 C CA . LYS A 1 91 ? 12.849 -7.282 4.809 1.00 94.62 91 LYS A CA 1
ATOM 754 C C . LYS A 1 91 ? 11.753 -7.768 3.850 1.00 94.62 91 LYS A C 1
ATOM 756 O O . LYS A 1 91 ? 11.873 -8.831 3.247 1.00 94.62 91 LYS A O 1
ATOM 761 N N . ASN A 1 92 ? 10.663 -7.003 3.737 1.00 95.56 92 ASN A N 1
ATOM 762 C CA . ASN A 1 92 ? 9.500 -7.424 2.962 1.00 95.56 92 ASN A CA 1
ATOM 763 C C . ASN A 1 92 ? 9.901 -7.783 1.512 1.00 95.56 92 ASN A C 1
ATOM 765 O O . ASN A 1 92 ? 10.491 -6.942 0.828 1.00 95.56 92 ASN A O 1
ATOM 769 N N . PRO A 1 93 ? 9.559 -8.990 1.022 1.00 95.12 93 PRO A N 1
ATOM 770 C CA . PRO A 1 93 ? 10.045 -9.471 -0.267 1.00 95.12 93 PRO A CA 1
ATOM 771 C C . PRO A 1 93 ? 9.577 -8.595 -1.431 1.00 95.12 93 PRO A C 1
ATOM 773 O O . PRO A 1 93 ? 10.371 -8.306 -2.317 1.00 95.12 93 PRO A O 1
ATOM 776 N N . ASP A 1 94 ? 8.338 -8.092 -1.403 1.00 94.94 94 ASP A N 1
ATOM 777 C CA . ASP A 1 94 ? 7.798 -7.231 -2.463 1.00 94.94 94 ASP A CA 1
ATOM 778 C C . ASP A 1 94 ? 8.484 -5.858 -2.512 1.00 94.94 94 ASP A C 1
ATOM 780 O O . ASP A 1 94 ? 8.625 -5.260 -3.579 1.00 94.94 94 ASP A O 1
ATOM 784 N N . PHE A 1 95 ? 8.931 -5.348 -1.359 1.00 92.94 95 PHE A N 1
ATOM 785 C CA . PHE A 1 95 ? 9.653 -4.079 -1.262 1.00 92.94 95 PHE A CA 1
ATOM 786 C C . PHE A 1 95 ? 11.066 -4.180 -1.847 1.00 92.94 95 PHE A C 1
ATOM 788 O O . PHE A 1 95 ? 11.566 -3.211 -2.415 1.00 92.94 95 PHE A O 1
ATOM 795 N N . PHE A 1 96 ? 11.686 -5.359 -1.751 1.00 93.94 96 PHE A N 1
ATOM 796 C CA . PHE A 1 96 ? 13.034 -5.640 -2.250 1.00 93.9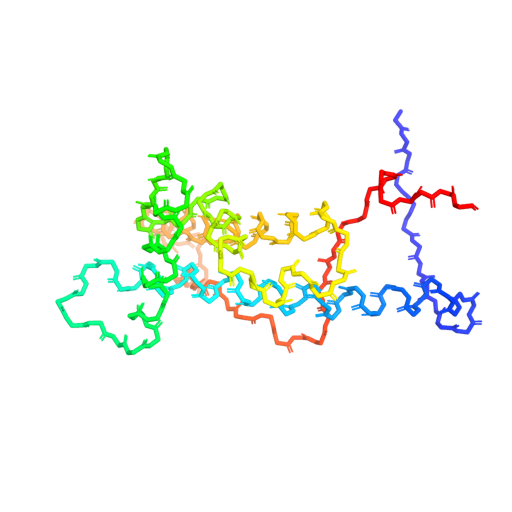4 96 PHE A CA 1
ATOM 797 C C . PHE A 1 96 ? 13.048 -6.497 -3.531 1.00 93.94 96 PHE A C 1
ATOM 799 O O . PHE A 1 96 ? 14.101 -6.986 -3.929 1.00 93.94 96 PHE A O 1
ATOM 806 N N . ALA A 1 97 ? 11.914 -6.636 -4.230 1.00 91.88 97 ALA A N 1
ATOM 807 C CA . ALA A 1 97 ? 11.752 -7.512 -5.400 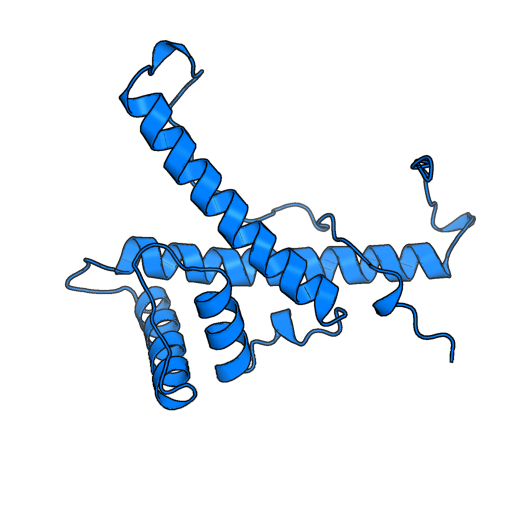1.00 91.88 97 ALA A CA 1
ATOM 808 C C . ALA A 1 97 ? 12.450 -7.028 -6.697 1.00 91.88 97 ALA A C 1
ATOM 810 O O . ALA A 1 97 ? 12.194 -7.556 -7.781 1.00 91.88 97 ALA A O 1
ATOM 811 N N . GLY A 1 98 ? 13.316 -6.013 -6.612 1.00 89.94 98 GLY A N 1
ATOM 812 C CA . GLY A 1 98 ? 14.075 -5.472 -7.747 1.00 89.94 98 GLY A CA 1
ATOM 813 C C . GLY A 1 98 ? 13.498 -4.205 -8.386 1.00 89.94 98 GLY A C 1
ATOM 814 O O . GLY A 1 98 ? 14.009 -3.767 -9.413 1.00 89.94 98 GLY A O 1
ATOM 815 N N . LEU A 1 99 ? 12.466 -3.593 -7.791 1.00 91.25 99 LEU A N 1
ATOM 816 C CA . LEU A 1 99 ? 12.105 -2.208 -8.114 1.00 91.25 99 LEU A CA 1
ATOM 817 C C . LEU A 1 99 ? 13.225 -1.265 -7.665 1.00 91.25 99 LEU A C 1
ATOM 819 O O . LEU A 1 99 ? 13.859 -1.497 -6.633 1.00 91.25 99 LEU A O 1
ATOM 823 N N . SER A 1 100 ? 13.413 -0.152 -8.381 1.00 91.25 100 SER A N 1
ATOM 824 C CA . SER A 1 100 ? 14.256 0.923 -7.859 1.00 91.25 100 SER A CA 1
ATOM 825 C C . SER A 1 100 ? 13.708 1.409 -6.515 1.00 91.25 100 SER A C 1
ATOM 827 O O . SER A 1 100 ? 12.493 1.413 -6.282 1.00 91.25 100 SER A O 1
ATOM 829 N N . MET A 1 101 ? 14.597 1.850 -5.624 1.00 91.06 101 MET A N 1
ATOM 830 C CA . MET A 1 101 ? 14.197 2.286 -4.285 1.00 91.06 101 MET A CA 1
ATOM 831 C C . MET A 1 101 ? 13.170 3.427 -4.339 1.00 91.06 101 MET A C 1
ATOM 833 O O . MET A 1 101 ? 12.217 3.446 -3.559 1.00 91.06 101 MET A O 1
ATOM 837 N N . GLN A 1 102 ? 13.322 4.353 -5.290 1.00 90.56 102 GLN A N 1
ATOM 838 C CA . GLN A 1 102 ? 12.391 5.468 -5.462 1.00 90.56 102 GLN A CA 1
ATOM 839 C C . GLN A 1 102 ? 11.028 4.997 -5.962 1.00 90.56 102 GLN A C 1
ATOM 841 O O . GLN A 1 102 ? 9.995 5.427 -5.440 1.00 90.56 102 GLN A O 1
ATOM 846 N N . THR A 1 103 ? 11.013 4.070 -6.924 1.00 92.44 103 THR A N 1
ATOM 847 C CA . THR A 1 103 ? 9.774 3.465 -7.420 1.00 92.44 103 THR A CA 1
ATOM 848 C C . THR A 1 103 ? 9.047 2.746 -6.285 1.00 92.44 103 THR A C 1
ATOM 850 O O . THR A 1 103 ? 7.862 2.996 -6.062 1.00 92.44 103 THR A O 1
ATOM 853 N N . ALA A 1 104 ? 9.753 1.917 -5.510 1.00 94.50 104 ALA A N 1
ATOM 854 C CA . ALA A 1 104 ? 9.183 1.192 -4.378 1.00 94.50 104 ALA A CA 1
ATOM 855 C C . ALA A 1 104 ? 8.561 2.146 -3.341 1.00 94.50 104 ALA A C 1
ATOM 857 O O . ALA A 1 104 ? 7.391 2.003 -2.975 1.00 94.50 104 ALA A O 1
ATOM 858 N N . GLN A 1 105 ? 9.296 3.186 -2.937 1.00 94.56 105 GLN A N 1
ATOM 859 C CA . GLN A 1 105 ? 8.799 4.229 -2.034 1.00 94.56 105 GLN A CA 1
ATOM 860 C C . GLN A 1 105 ? 7.566 4.957 -2.589 1.00 94.56 105 GLN A C 1
ATOM 862 O O . GLN A 1 105 ? 6.613 5.217 -1.850 1.00 94.56 105 GLN A O 1
ATOM 867 N N . SER A 1 106 ? 7.552 5.260 -3.890 1.00 94.75 106 SER A N 1
ATOM 868 C CA . SER A 1 106 ? 6.425 5.903 -4.576 1.00 94.75 106 SER A CA 1
ATOM 869 C C . SER A 1 106 ? 5.162 5.038 -4.520 1.00 94.75 106 SER A C 1
ATOM 871 O O . SER A 1 106 ? 4.081 5.537 -4.200 1.00 94.75 106 SER A O 1
ATOM 873 N N . ILE A 1 107 ? 5.298 3.725 -4.732 1.00 96.06 107 ILE A N 1
ATOM 874 C CA . ILE A 1 107 ? 4.192 2.763 -4.638 1.00 96.06 107 ILE A CA 1
ATOM 875 C C . ILE A 1 107 ? 3.654 2.655 -3.208 1.00 96.06 107 ILE A C 1
ATOM 877 O O . ILE A 1 107 ? 2.438 2.720 -3.000 1.00 96.06 107 ILE A O 1
ATOM 881 N N . VAL A 1 108 ? 4.538 2.548 -2.212 1.00 96.56 108 VAL A N 1
ATOM 882 C CA . VAL A 1 108 ? 4.144 2.515 -0.794 1.00 96.56 108 VAL A CA 1
ATOM 883 C C . VAL A 1 108 ? 3.430 3.810 -0.404 1.00 96.56 108 VAL A C 1
ATOM 885 O O . VAL A 1 108 ? 2.373 3.780 0.232 1.00 96.56 108 VAL A O 1
ATOM 888 N N . ARG A 1 109 ? 3.950 4.964 -0.839 1.00 95.81 109 ARG A N 1
ATOM 889 C CA . ARG A 1 109 ? 3.303 6.263 -0.632 1.00 95.81 109 ARG A CA 1
ATOM 890 C C . ARG A 1 109 ? 1.918 6.297 -1.2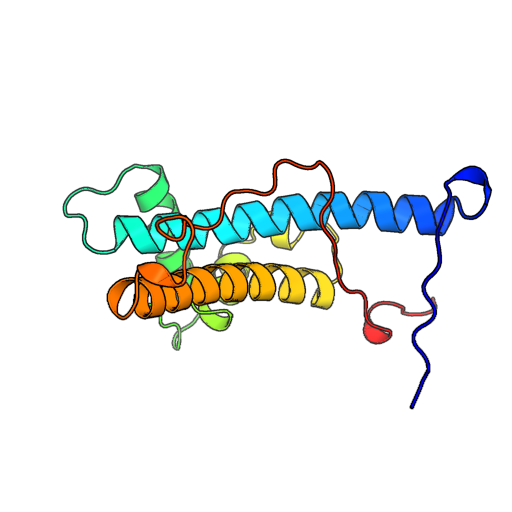78 1.00 95.81 109 ARG A C 1
ATOM 892 O O . ARG A 1 109 ? 0.978 6.729 -0.612 1.00 95.81 109 ARG A O 1
ATOM 899 N N . GLN A 1 110 ? 1.769 5.805 -2.507 1.00 95.50 110 GLN A N 1
ATOM 900 C CA . GLN A 1 110 ? 0.477 5.756 -3.192 1.00 95.50 110 GLN A CA 1
ATOM 901 C C . GLN A 1 110 ? -0.562 4.962 -2.390 1.00 95.50 110 GLN A C 1
ATOM 903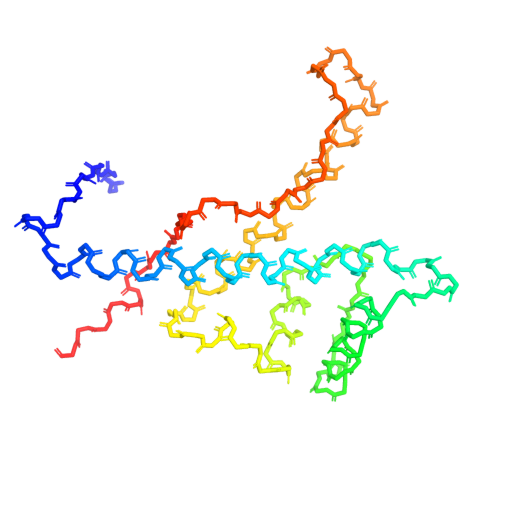 O O . GLN A 1 110 ? -1.667 5.455 -2.192 1.00 95.50 110 GLN A O 1
ATOM 908 N N . ALA A 1 111 ? -0.203 3.797 -1.837 1.00 96.56 111 ALA A N 1
ATOM 909 C CA . ALA A 1 111 ? -1.115 3.020 -0.991 1.00 96.56 111 ALA A CA 1
ATOM 910 C C . ALA A 1 111 ? -1.602 3.817 0.236 1.00 96.56 111 ALA A C 1
ATOM 912 O O . ALA A 1 111 ? -2.786 3.781 0.575 1.00 96.56 111 ALA A O 1
ATOM 913 N N . THR A 1 112 ? -0.716 4.590 0.876 1.00 96.06 112 THR A N 1
ATOM 914 C CA . THR A 1 112 ? -1.112 5.454 2.004 1.00 96.06 112 THR A CA 1
ATOM 915 C C . THR A 1 112 ? -1.987 6.638 1.585 1.00 96.06 112 THR A C 1
ATOM 917 O O . THR A 1 112 ? -2.868 7.034 2.349 1.00 96.06 112 THR A O 1
ATOM 920 N N . ILE A 1 113 ? -1.768 7.199 0.390 1.00 95.38 113 ILE A N 1
ATOM 921 C CA . ILE A 1 113 ? -2.581 8.291 -0.165 1.00 95.38 113 ILE A CA 1
ATOM 922 C C . ILE A 1 113 ? -3.981 7.780 -0.494 1.00 95.38 113 ILE A C 1
ATOM 924 O O . ILE A 1 113 ? -4.949 8.372 -0.029 1.00 95.38 113 ILE A O 1
ATOM 928 N N . ASP A 1 114 ? -4.093 6.660 -1.209 1.00 95.44 114 ASP A N 1
ATOM 929 C CA . ASP A 1 114 ? -5.381 6.068 -1.592 1.00 95.44 114 ASP A CA 1
ATOM 930 C C . ASP A 1 114 ? -6.234 5.751 -0.355 1.00 95.44 114 ASP A C 1
ATOM 932 O O . ASP A 1 114 ? -7.439 6.006 -0.321 1.00 95.44 114 ASP A O 1
ATOM 936 N N . PHE A 1 115 ? -5.600 5.241 0.705 1.00 96.12 115 PHE A N 1
ATOM 937 C CA . PHE A 1 115 ? -6.285 4.954 1.961 1.00 96.12 115 PHE A CA 1
ATOM 938 C C . PHE A 1 115 ? -6.763 6.215 2.687 1.00 96.12 115 PHE A C 1
ATOM 940 O O . PHE A 1 115 ? -7.884 6.244 3.196 1.00 96.12 115 PHE A O 1
ATOM 947 N N . LYS A 1 116 ? -5.950 7.278 2.717 1.00 95.19 116 LYS A N 1
ATOM 948 C CA . LYS A 1 116 ? -6.362 8.573 3.280 1.00 95.19 116 LYS A CA 1
ATOM 949 C C . LYS A 1 116 ? -7.478 9.219 2.467 1.00 95.19 116 LYS A C 1
ATOM 951 O O . LYS A 1 116 ? -8.446 9.674 3.062 1.00 95.19 116 LYS A O 1
ATOM 956 N N . ALA A 1 117 ? -7.388 9.180 1.140 1.00 95.56 117 ALA A N 1
ATOM 957 C CA . ALA A 1 117 ? -8.420 9.696 0.248 1.00 95.56 117 ALA A CA 1
ATOM 958 C C . ALA A 1 117 ? -9.772 9.015 0.504 1.00 95.56 117 ALA A C 1
ATOM 960 O O . ALA A 1 117 ? -10.800 9.684 0.556 1.00 95.56 117 ALA A O 1
ATOM 961 N N . TRP A 1 118 ? -9.777 7.702 0.761 1.00 96.25 118 TRP A N 1
ATOM 962 C CA . TRP A 1 118 ? -10.990 7.005 1.188 1.00 96.25 118 TRP A CA 1
ATOM 963 C C . TRP A 1 118 ? -11.532 7.509 2.535 1.00 96.25 118 TRP A C 1
ATOM 965 O O . TRP A 1 118 ? -12.736 7.737 2.660 1.00 96.25 118 TRP A O 1
ATOM 975 N N . LEU A 1 119 ? -10.674 7.709 3.541 1.00 95.50 119 LEU A N 1
ATOM 976 C CA . LEU A 1 119 ? -11.100 8.254 4.836 1.00 95.50 119 LEU A CA 1
ATOM 977 C C . LEU A 1 119 ? -11.663 9.672 4.706 1.00 95.50 119 LEU A C 1
ATOM 979 O O . LEU A 1 119 ? -12.643 10.004 5.371 1.00 95.50 119 LEU A O 1
ATOM 983 N N . ASP A 1 120 ? -11.067 10.501 3.856 1.00 95.12 120 ASP A N 1
ATOM 984 C CA . ASP A 1 120 ? -11.544 11.857 3.612 1.00 95.12 120 ASP A CA 1
ATOM 985 C C . ASP A 1 120 ? -12.869 11.843 2.842 1.00 95.12 120 ASP A C 1
ATOM 987 O O . ASP A 1 120 ? -13.809 12.524 3.253 1.00 95.12 120 ASP A O 1
ATOM 991 N N . ALA A 1 121 ? -13.019 10.970 1.841 1.00 94.69 121 ALA A N 1
ATOM 992 C CA . ALA A 1 121 ? -14.296 10.745 1.167 1.00 94.69 121 ALA A CA 1
ATOM 993 C C . ALA A 1 121 ? -15.392 10.299 2.148 1.00 94.69 121 ALA A C 1
ATOM 995 O O . ALA A 1 121 ? -16.520 10.775 2.062 1.00 94.69 121 ALA A O 1
ATOM 996 N N . LEU A 1 122 ? -15.075 9.444 3.130 1.00 95.19 122 LEU A N 1
ATOM 997 C CA . LEU A 1 122 ? -16.030 9.057 4.176 1.00 95.19 122 LEU A CA 1
ATOM 998 C C . LEU A 1 122 ? -16.466 10.234 5.059 1.00 95.19 122 LEU A C 1
ATOM 1000 O O . LEU A 1 122 ? -17.624 10.278 5.475 1.00 95.19 122 LEU A O 1
ATOM 1004 N N . LYS A 1 123 ? -15.569 11.183 5.358 1.00 94.56 123 LYS A N 1
ATOM 1005 C CA . LYS A 1 123 ? -15.925 12.392 6.120 1.00 94.56 123 LYS A CA 1
ATOM 1006 C C . LYS A 1 123 ? -16.858 13.294 5.322 1.00 94.56 123 LYS A C 1
ATOM 1008 O O . LYS A 1 123 ? -17.808 13.814 5.898 1.00 94.56 123 LYS A O 1
ATOM 1013 N N . VAL A 1 124 ? -16.589 13.476 4.027 1.00 95.50 124 VAL A N 1
ATOM 1014 C CA . VAL A 1 124 ? -17.446 14.277 3.139 1.00 95.50 124 VAL A CA 1
ATOM 1015 C C . VAL A 1 124 ? -18.804 13.599 2.978 1.00 95.50 124 VAL A C 1
ATOM 1017 O O . VAL A 1 124 ? -19.814 14.243 3.222 1.00 95.50 124 VAL A O 1
ATOM 1020 N N . TYR A 1 125 ? -18.836 12.286 2.728 1.00 94.31 125 TYR A N 1
ATOM 1021 C CA . TYR A 1 125 ? -20.073 11.502 2.664 1.00 94.31 125 TYR A CA 1
ATOM 1022 C C . TYR A 1 125 ? -20.913 11.612 3.942 1.00 94.31 125 TYR A C 1
ATOM 1024 O O . TYR A 1 125 ? -22.131 11.687 3.873 1.00 94.31 125 TYR A O 1
ATOM 1032 N N . LYS A 1 126 ? -20.285 11.642 5.127 1.00 93.38 126 LYS A N 1
ATOM 1033 C CA . LYS A 1 126 ? -21.013 11.831 6.393 1.00 93.38 126 LYS A CA 1
ATOM 1034 C C . LYS A 1 126 ? -21.678 13.214 6.489 1.00 93.38 126 LYS A C 1
ATOM 1036 O O . LYS A 1 126 ? -22.689 13.331 7.171 1.00 93.38 126 LYS A O 1
ATOM 1041 N N . LYS A 1 127 ? -21.093 14.245 5.871 1.00 94.56 127 LYS A N 1
ATOM 1042 C CA . LYS A 1 127 ? -21.630 15.615 5.868 1.00 94.56 127 LYS A CA 1
ATOM 1043 C C . LYS A 1 127 ? -22.703 15.805 4.801 1.00 94.56 127 LYS A C 1
ATOM 1045 O O . LYS A 1 127 ? -23.733 16.392 5.092 1.00 94.56 127 LYS A O 1
ATOM 1050 N N . ASP A 1 128 ? -22.441 15.307 3.599 1.00 93.31 128 ASP A N 1
ATOM 1051 C CA . ASP A 1 128 ? -23.353 15.378 2.466 1.00 93.31 128 ASP A CA 1
ATOM 1052 C C . ASP A 1 128 ? -23.339 14.052 1.685 1.00 93.31 128 ASP A C 1
ATOM 1054 O O . ASP A 1 128 ? -22.501 13.845 0.800 1.00 93.31 128 ASP A O 1
ATOM 1058 N N . PRO A 1 129 ? -24.260 13.130 2.015 1.00 91.38 129 PRO A N 1
ATOM 1059 C CA . PRO A 1 129 ? -24.415 11.883 1.279 1.00 91.38 129 PRO A CA 1
ATOM 1060 C C . PRO A 1 129 ? -24.918 12.078 -0.158 1.00 91.38 129 PRO A C 1
ATOM 1062 O O . PRO A 1 129 ? -24.668 11.208 -0.989 1.00 91.38 129 PRO A O 1
ATOM 1065 N N . SER A 1 130 ? -25.617 13.183 -0.455 1.00 92.56 130 SER A N 1
ATOM 1066 C CA . SER A 1 130 ? -26.285 13.403 -1.748 1.00 92.56 130 SER A CA 1
ATOM 1067 C C . SER A 1 130 ? -25.301 13.632 -2.898 1.00 92.56 130 SER A C 1
ATOM 1069 O O . SER A 1 130 ? -25.566 13.241 -4.032 1.00 92.56 130 SER A O 1
ATOM 1071 N N . SER A 1 131 ? -24.109 14.147 -2.583 1.00 89.06 131 SER A N 1
ATOM 1072 C CA . SER A 1 131 ? -22.993 14.297 -3.522 1.00 89.06 131 SER A CA 1
ATOM 1073 C C . SER A 1 131 ? -22.351 12.968 -3.9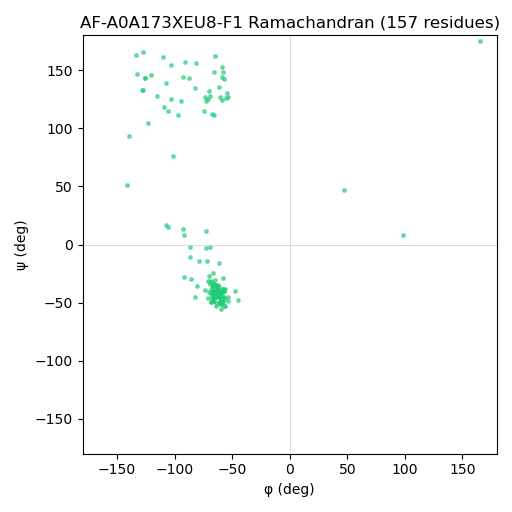62 1.00 89.06 131 SER A C 1
ATOM 1075 O O . SER A 1 131 ? -21.411 12.970 -4.759 1.00 89.06 131 SER A O 1
ATOM 1077 N N . PHE A 1 132 ? -22.810 11.818 -3.452 1.00 91.19 132 PHE A N 1
ATOM 1078 C CA . PHE A 1 132 ? -22.251 10.505 -3.767 1.00 91.19 132 PHE A CA 1
ATOM 1079 C C . PHE A 1 132 ? -23.326 9.545 -4.273 1.00 91.19 132 PHE A C 1
ATOM 1081 O O . PHE A 1 132 ? -24.419 9.454 -3.729 1.00 91.19 132 PHE A O 1
ATOM 1088 N N . THR A 1 133 ? -22.964 8.700 -5.237 1.00 89.44 133 THR A N 1
ATOM 1089 C CA . THR A 1 133 ? -23.823 7.597 -5.711 1.00 89.44 133 THR A CA 1
ATOM 1090 C C . THR A 1 133 ? -23.937 6.441 -4.708 1.00 89.44 133 THR A C 1
ATOM 1092 O O . THR A 1 133 ? -24.644 5.463 -4.938 1.00 89.44 133 THR A O 1
ATOM 1095 N N . GLY A 1 134 ? -23.219 6.524 -3.588 1.00 91.25 134 GLY A N 1
ATOM 1096 C CA . GLY A 1 134 ? -23.247 5.559 -2.503 1.00 91.25 134 GLY A CA 1
ATOM 1097 C C . GLY A 1 134 ? -22.066 5.741 -1.557 1.00 91.25 134 GLY A C 1
ATOM 1098 O O . GLY A 1 134 ? -21.154 6.534 -1.797 1.00 91.25 134 GLY A O 1
ATOM 1099 N N . ARG A 1 135 ? -22.055 4.969 -0.466 1.00 91.75 135 ARG A N 1
ATOM 1100 C CA . ARG A 1 135 ? -21.003 5.062 0.552 1.00 91.75 135 ARG A CA 1
ATOM 1101 C C . ARG A 1 135 ? -19.613 4.753 -0.038 1.00 91.75 135 ARG A C 1
ATOM 1103 O O . ARG A 1 135 ? -19.424 3.653 -0.574 1.00 91.75 135 ARG A O 1
ATOM 1110 N N . PRO A 1 136 ? -18.613 5.642 0.145 1.00 93.44 136 PRO A N 1
ATOM 1111 C CA . PRO A 1 136 ? -17.239 5.395 -0.277 1.00 93.44 136 PRO A CA 1
ATOM 1112 C C . PRO A 1 136 ? -16.691 4.080 0.280 1.00 93.44 136 PRO A C 1
ATOM 1114 O O . PRO A 1 136 ? -16.718 3.816 1.488 1.00 93.44 136 PRO A O 1
ATOM 1117 N N . ARG A 1 137 ? -16.174 3.238 -0.614 1.00 92.12 137 ARG A N 1
ATOM 1118 C CA . ARG A 1 137 ? -15.663 1.906 -0.272 1.00 92.12 137 ARG A CA 1
ATOM 1119 C C . ARG A 1 137 ? -14.167 1.955 0.007 1.00 92.12 137 ARG A C 1
ATOM 1121 O O . ARG A 1 137 ? -13.435 2.675 -0.663 1.00 92.12 137 ARG A O 1
ATOM 1128 N N . MET A 1 138 ? -13.728 1.142 0.967 1.00 93.25 138 MET A N 1
ATOM 1129 C CA . MET A 1 138 ? -12.310 0.995 1.297 1.00 93.25 138 MET A CA 1
ATOM 1130 C C . MET A 1 138 ? -11.511 0.569 0.055 1.00 93.25 138 MET A C 1
ATOM 1132 O O . MET A 1 138 ? -12.027 -0.251 -0.719 1.00 93.25 138 MET A O 1
ATOM 1136 N N . PRO A 1 139 ? -10.272 1.072 -0.139 1.00 93.69 139 PRO A N 1
ATOM 1137 C CA . PRO A 1 139 ? -9.467 0.706 -1.292 1.00 93.69 139 PRO A CA 1
ATOM 1138 C C . PRO A 1 139 ? -9.320 -0.809 -1.396 1.00 93.69 139 PRO A C 1
ATOM 1140 O O . PRO A 1 139 ? -9.014 -1.507 -0.422 1.00 93.69 139 PRO A O 1
ATOM 1143 N N . LYS A 1 140 ? -9.586 -1.318 -2.596 1.00 93.38 140 LYS A N 1
ATOM 1144 C CA . LYS A 1 140 ? -9.473 -2.737 -2.915 1.00 93.38 140 LYS A CA 1
ATOM 1145 C C . LYS A 1 140 ? -8.072 -3.035 -3.428 1.00 93.38 140 LYS A C 1
ATOM 1147 O O . LYS A 1 140 ? -7.391 -2.164 -3.963 1.00 93.38 140 LYS A O 1
ATOM 1152 N N . TYR A 1 141 ? -7.673 -4.294 -3.302 1.00 93.94 141 TYR A N 1
ATOM 1153 C CA . TYR A 1 141 ? -6.458 -4.777 -3.944 1.00 93.94 141 TYR A CA 1
ATOM 1154 C C . TYR A 1 141 ? -6.540 -4.593 -5.460 1.00 93.94 141 TYR A C 1
ATOM 1156 O O . TYR A 1 141 ? -7.606 -4.747 -6.066 1.00 93.94 141 TYR A O 1
ATOM 1164 N N . CYS A 1 142 ? -5.400 -4.276 -6.066 1.00 91.00 142 CYS A N 1
ATOM 1165 C CA . CYS A 1 142 ? -5.256 -4.207 -7.507 1.00 91.00 142 CYS A CA 1
ATOM 1166 C C . CYS A 1 142 ? -5.397 -5.623 -8.083 1.00 91.00 142 CYS A C 1
ATOM 1168 O O . CYS A 1 142 ? -4.564 -6.491 -7.809 1.00 91.00 142 CYS A O 1
ATOM 1170 N N . ARG A 1 143 ? -6.488 -5.850 -8.828 1.00 89.19 143 ARG A N 1
ATOM 1171 C CA . ARG A 1 143 ? -6.799 -7.136 -9.478 1.00 89.19 143 ARG A CA 1
ATOM 1172 C C . ARG A 1 143 ? -6.139 -7.283 -10.845 1.00 89.19 143 ARG A C 1
ATOM 1174 O O . ARG A 1 143 ? -5.818 -8.399 -11.223 1.00 89.19 143 ARG A O 1
ATOM 1181 N N . LEU A 1 144 ? -5.924 -6.167 -11.543 1.00 89.31 144 LEU A N 1
ATOM 1182 C CA . LEU A 1 144 ? -5.201 -6.137 -12.813 1.00 89.31 144 LEU A CA 1
ATOM 1183 C C . LEU A 1 144 ? -3.784 -6.681 -12.629 1.00 89.31 144 LEU A C 1
ATOM 1185 O O . LEU A 1 144 ? -3.211 -6.564 -11.548 1.00 89.31 144 LEU A O 1
ATOM 1189 N N . ASP A 1 145 ? -3.199 -7.238 -13.684 1.00 86.75 145 ASP A N 1
ATOM 1190 C CA . ASP A 1 145 ? -1.843 -7.803 -13.633 1.00 86.75 145 ASP A CA 1
ATOM 1191 C C . ASP A 1 145 ? -0.737 -6.761 -13.543 1.00 86.75 145 ASP A C 1
ATOM 1193 O O . ASP A 1 145 ? 0.390 -7.080 -13.172 1.00 86.75 145 ASP A O 1
ATOM 1197 N N . LYS A 1 146 ? -1.079 -5.502 -13.803 1.00 88.44 146 LYS A N 1
ATOM 1198 C CA . LYS A 1 146 ? -0.139 -4.395 -13.893 1.00 88.44 146 LYS A CA 1
ATOM 1199 C C . LYS A 1 146 ? -0.652 -3.210 -13.093 1.00 88.44 146 LYS A C 1
ATOM 1201 O O . LYS A 1 146 ? -1.857 -2.958 -13.033 1.00 88.44 146 LYS A O 1
ATOM 1206 N N . LYS A 1 147 ? 0.274 -2.451 -12.513 1.00 91.81 147 LYS A N 1
ATOM 1207 C CA . LYS A 1 147 ? -0.008 -1.161 -11.883 1.00 91.81 147 LYS A CA 1
ATOM 1208 C C . LYS A 1 147 ? 0.897 -0.083 -12.467 1.00 91.81 147 LYS A C 1
ATOM 1210 O O . LYS A 1 147 ? 2.069 -0.326 -12.740 1.00 91.81 147 LYS A O 1
ATOM 1215 N N . THR A 1 148 ? 0.356 1.122 -12.622 1.00 89.38 148 THR A N 1
ATOM 1216 C CA . THR A 1 148 ? 1.139 2.306 -12.979 1.00 89.38 148 THR A CA 1
ATOM 1217 C C . THR A 1 148 ? 2.186 2.590 -11.906 1.00 89.38 148 THR A C 1
ATOM 1219 O O . THR A 1 148 ? 1.885 2.578 -10.710 1.00 89.38 148 THR A O 1
ATOM 1222 N N . PHE A 1 149 ? 3.404 2.884 -12.342 1.00 89.94 149 PHE A N 1
ATOM 1223 C CA . PHE A 1 149 ? 4.525 3.239 -11.485 1.00 89.94 149 PHE A CA 1
ATOM 1224 C C . PHE A 1 149 ? 5.230 4.477 -12.044 1.00 89.94 149 PHE A C 1
ATOM 1226 O O . PHE A 1 149 ? 4.996 4.876 -13.185 1.00 89.94 149 PHE A O 1
ATOM 1233 N N . LYS A 1 150 ? 6.046 5.124 -11.211 1.00 87.56 150 LYS A N 1
ATOM 1234 C CA . LYS A 1 150 ? 6.804 6.323 -11.578 1.00 87.56 150 LYS A CA 1
ATOM 1235 C C . LYS A 1 150 ? 8.285 5.990 -11.514 1.00 87.56 150 LYS A C 1
ATOM 1237 O O . LYS A 1 150 ? 8.729 5.523 -10.473 1.00 87.56 150 LYS A O 1
ATOM 1242 N N . VAL A 1 151 ? 8.999 6.271 -12.597 1.00 83.12 151 VAL A N 1
ATOM 1243 C CA . VAL A 1 151 ? 10.462 6.200 -12.684 1.00 83.12 151 VAL A CA 1
ATOM 1244 C C . VAL A 1 151 ? 10.988 7.625 -12.727 1.00 83.12 151 VAL A C 1
ATOM 1246 O O . VAL A 1 151 ? 10.384 8.476 -13.388 1.00 83.12 151 VAL A O 1
ATOM 1249 N N . THR A 1 152 ? 12.076 7.906 -12.020 1.00 79.00 152 THR A N 1
ATOM 1250 C CA . THR A 1 152 ? 12.748 9.207 -12.093 1.00 79.00 152 THR A CA 1
ATOM 1251 C C . THR A 1 152 ? 14.091 9.070 -12.804 1.00 79.00 152 THR A C 1
ATOM 1253 O O . THR A 1 152 ? 14.662 7.986 -12.883 1.00 79.00 152 THR A O 1
ATOM 1256 N N . ASN A 1 153 ? 14.645 10.181 -13.294 1.00 71.31 153 ASN A N 1
ATOM 1257 C CA . ASN A 1 153 ? 15.969 10.174 -13.925 1.00 71.31 153 ASN A CA 1
ATOM 1258 C C . ASN A 1 153 ? 17.095 9.722 -12.975 1.00 71.31 153 ASN A C 1
ATOM 1260 O O . ASN A 1 153 ? 18.178 9.405 -13.446 1.00 71.31 153 ASN A O 1
ATOM 1264 N N . GLN A 1 154 ? 16.861 9.691 -11.658 1.00 64.06 154 GLN A N 1
ATOM 1265 C CA . GLN A 1 154 ? 17.828 9.179 -10.682 1.00 64.06 154 GLN A CA 1
ATOM 1266 C C . GLN A 1 154 ? 17.839 7.642 -10.618 1.00 64.06 154 GLN A C 1
ATOM 1268 O O . GLN A 1 154 ? 18.772 7.068 -10.067 1.00 64.06 154 GLN A O 1
ATOM 1273 N N . ASP A 1 155 ? 16.832 6.981 -11.198 1.00 58.38 155 ASP A N 1
ATOM 1274 C CA . ASP A 1 155 ? 16.767 5.524 -11.349 1.00 58.38 155 ASP A CA 1
ATOM 1275 C C . ASP A 1 155 ? 17.474 5.031 -12.628 1.00 58.38 155 ASP A C 1
ATOM 1277 O O . ASP A 1 155 ? 17.671 3.830 -12.800 1.00 58.38 155 ASP A O 1
ATOM 1281 N N . ALA A 1 156 ? 17.847 5.947 -13.530 1.00 55.81 156 ALA A N 1
ATOM 1282 C CA . ALA A 1 156 ? 18.556 5.665 -14.774 1.00 55.81 156 ALA A CA 1
ATOM 1283 C C . ALA A 1 156 ? 20.040 6.009 -14.605 1.00 55.81 156 ALA A C 1
ATOM 1285 O O . ALA A 1 156 ? 20.510 7.052 -15.059 1.00 55.81 156 ALA A O 1
ATOM 1286 N N . THR A 1 157 ? 20.786 5.156 -13.906 1.00 50.38 157 THR A N 1
ATOM 1287 C CA . THR A 1 157 ? 22.248 5.248 -13.936 1.00 50.38 157 THR A CA 1
ATOM 1288 C C . THR A 1 157 ? 22.706 4.705 -15.285 1.00 50.38 157 THR A C 1
ATOM 1290 O O . THR A 1 157 ? 22.467 3.540 -15.594 1.00 50.38 157 THR A O 1
ATOM 1293 N N . VAL A 1 158 ? 23.297 5.563 -16.117 1.00 43.75 158 VAL A N 1
ATOM 1294 C CA . VAL A 1 158 ? 24.022 5.115 -17.309 1.00 43.75 158 VAL A CA 1
ATOM 1295 C C . VAL A 1 158 ? 25.231 4.341 -16.789 1.00 43.75 158 VAL A C 1
ATOM 1297 O O . VAL A 1 158 ? 26.072 4.928 -16.109 1.00 43.75 158 VAL A O 1
ATOM 1300 N N . CYS A 1 159 ? 25.244 3.027 -17.003 1.00 37.31 159 CYS A N 1
ATOM 1301 C CA . CYS A 1 159 ? 26.451 2.219 -16.857 1.00 37.31 159 CYS A CA 1
ATOM 1302 C C . CYS A 1 159 ? 27.322 2.391 -18.099 1.00 37.31 159 CYS A C 1
ATOM 1304 O O . CYS A 1 159 ? 26.738 2.441 -19.207 1.00 37.31 159 CYS A O 1
#

Solvent-accessible surface area (backbone atoms only — not comparable to full-atom values): 9322 Å² total; per-residue (Å²): 133,86,80,86,77,90,77,88,82,45,58,91,84,34,48,69,63,37,52,52,50,52,53,48,17,33,48,42,32,51,27,28,38,56,44,40,46,49,42,48,36,42,48,69,40,61,86,45,91,77,60,53,72,72,29,48,52,52,52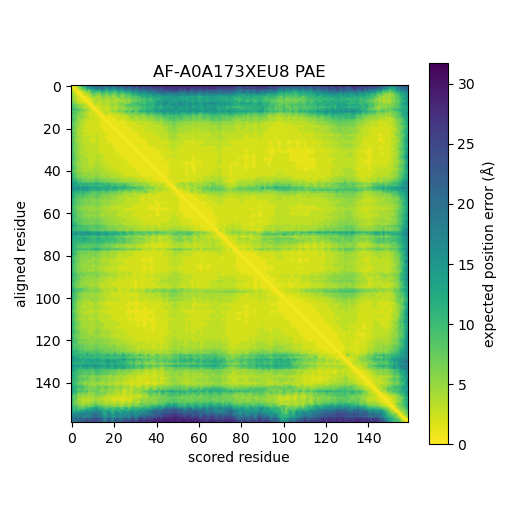,49,40,47,49,52,20,38,75,73,33,89,86,59,68,84,54,57,70,56,45,51,71,39,49,54,45,28,39,57,64,61,62,36,62,55,66,68,68,73,59,52,70,65,35,41,53,51,37,43,38,46,37,39,48,53,48,48,51,38,55,52,46,42,55,48,39,72,76,45,51,83,88,42,100,58,84,74,64,75,78,71,72,76,80,63,77,57,32,95,78,65,83,54,77,86,73,59,73,86,127

Radius of gyration: 18.27 Å; Cα contacts (8 Å, |Δi|>4): 147; chains: 1; bounding box: 53×38×53 Å

Foldseek 3Di:
DDDDDDDDDDCVVCVVVVVVQLVLQLLLLVLLLVLLLLQVLLLVVVPDPDHDPSSVVSVVLLVLLCVVDVPADQDSGGDLVNSVSSCVSVVPCSLVVPDDVVQSSQSSNVSSVLQVVLVVQQVVCVVPVPVDPDRRDGDDRDPDSGHDTDDDVVNDDDD

Sequence (159 aa):
MKKAVPMILSEDNFKQIFAFADRNSRLAKLLYNAALFRIRQVFTGWNKEERTDLEKSVFAEIQCAKETYKDFTCRRVFSYKALDRTLRANKNPDFFAGLSMQTAQSIVRQATIDFKAWLDALKVYKKDPSSFTGRPRMPKYCRLDKKTFKVTNQDATVC